Protein AF-A0A8K1LCR8-F1 (afdb_monomer_lite)

Structure (mmCIF, N/CA/C/O backbone):
data_AF-A0A8K1LCR8-F1
#
_entry.id   AF-A0A8K1LCR8-F1
#
loop_
_atom_site.group_PDB
_atom_site.id
_atom_site.type_symbol
_atom_site.label_atom_id
_atom_site.label_alt_id
_atom_site.label_comp_id
_atom_site.label_asym_id
_atom_site.label_entity_id
_atom_site.label_seq_id
_atom_site.pdbx_PDB_ins_code
_atom_site.Cartn_x
_atom_site.Cartn_y
_atom_site.Cartn_z
_atom_site.occupancy
_atom_site.B_iso_or_equiv
_atom_site.auth_seq_id
_atom_site.auth_comp_id
_atom_site.auth_asym_id
_atom_site.auth_atom_id
_atom_site.pdbx_PDB_model_num
ATOM 1 N N . MET A 1 1 ? -7.900 -7.989 -8.805 1.00 80.69 1 MET A N 1
ATOM 2 C CA . MET A 1 1 ? -7.672 -6.525 -8.780 1.00 80.69 1 MET A CA 1
ATOM 3 C C . MET A 1 1 ? -8.816 -5.764 -8.124 1.00 80.69 1 MET A C 1
ATOM 5 O O . MET A 1 1 ? -8.572 -5.159 -7.093 1.00 80.69 1 MET A O 1
ATOM 9 N N . GLU A 1 2 ? -10.037 -5.755 -8.670 1.00 81.75 2 GLU A N 1
ATOM 10 C CA . GLU A 1 2 ? -11.052 -4.778 -8.230 1.00 81.75 2 GLU A CA 1
ATOM 11 C C . GLU A 1 2 ? -11.500 -4.909 -6.763 1.00 81.75 2 GLU A C 1
ATOM 13 O O . GLU A 1 2 ? -11.549 -3.900 -6.068 1.00 81.75 2 GLU A O 1
ATOM 18 N N . THR A 1 3 ? -11.746 -6.120 -6.253 1.00 83.12 3 THR A N 1
ATOM 19 C CA . THR A 1 3 ? -12.089 -6.332 -4.831 1.00 83.12 3 THR A CA 1
ATOM 20 C C . THR A 1 3 ? -11.021 -5.757 -3.899 1.00 83.12 3 THR A C 1
ATOM 22 O O . THR A 1 3 ? -11.331 -5.060 -2.941 1.00 83.12 3 THR A O 1
ATOM 25 N N . LEU A 1 4 ? -9.748 -5.962 -4.242 1.00 81.69 4 LEU A N 1
ATOM 26 C CA . LEU A 1 4 ? -8.608 -5.456 -3.483 1.00 81.69 4 LEU A CA 1
ATOM 27 C C . LEU A 1 4 ? -8.496 -3.922 -3.561 1.00 81.69 4 LEU A C 1
ATOM 29 O O . LEU A 1 4 ? -8.222 -3.272 -2.558 1.00 81.69 4 LEU A O 1
ATOM 33 N N . ARG A 1 5 ? -8.814 -3.321 -4.718 1.00 81.38 5 ARG A N 1
ATOM 34 C CA . ARG A 1 5 ? -8.963 -1.861 -4.850 1.00 81.38 5 ARG A CA 1
ATOM 35 C C . ARG A 1 5 ? -10.051 -1.326 -3.911 1.00 81.38 5 ARG A C 1
ATOM 37 O O . ARG A 1 5 ? -9.857 -0.256 -3.342 1.00 81.38 5 ARG A O 1
ATOM 44 N N . LYS A 1 6 ? -11.174 -2.039 -3.750 1.00 82.81 6 LYS A N 1
ATOM 45 C CA . LYS A 1 6 ? -12.260 -1.649 -2.832 1.00 82.81 6 LYS A CA 1
ATOM 46 C C . LYS A 1 6 ? -11.789 -1.699 -1.374 1.00 82.81 6 LYS A C 1
ATOM 48 O O . LYS A 1 6 ? -11.904 -0.684 -0.704 1.00 82.81 6 LYS A O 1
ATOM 53 N N . VAL A 1 7 ? -11.125 -2.778 -0.941 1.00 78.69 7 VAL A N 1
ATOM 54 C CA . VAL A 1 7 ? -10.498 -2.877 0.401 1.00 78.69 7 VAL A CA 1
ATOM 55 C C . VAL A 1 7 ? -9.545 -1.705 0.681 1.00 78.69 7 VAL A C 1
ATOM 57 O O . VAL A 1 7 ? -9.658 -1.041 1.704 1.00 78.69 7 VAL A O 1
ATOM 60 N N . ILE A 1 8 ? -8.654 -1.379 -0.261 1.00 76.94 8 ILE A N 1
ATOM 61 C CA . ILE A 1 8 ? -7.701 -0.260 -0.125 1.00 76.94 8 ILE A CA 1
ATOM 62 C C . ILE A 1 8 ? -8.403 1.110 -0.137 1.00 76.94 8 ILE A C 1
ATOM 64 O O . ILE A 1 8 ? -7.923 2.061 0.478 1.00 76.94 8 ILE A O 1
ATOM 68 N N . SER A 1 9 ? -9.542 1.226 -0.825 1.00 77.25 9 SER A N 1
ATOM 69 C CA . SER A 1 9 ? -10.358 2.449 -0.817 1.00 77.25 9 SER A CA 1
ATOM 70 C C . SER A 1 9 ? -11.111 2.616 0.505 1.00 77.25 9 SER A C 1
ATOM 72 O O . SER A 1 9 ? -11.257 3.739 0.970 1.00 77.25 9 SER A O 1
ATOM 74 N N . GLU A 1 10 ? -11.516 1.520 1.145 1.00 79.94 10 GLU A N 1
ATOM 75 C CA . GLU A 1 10 ? -12.105 1.551 2.485 1.00 79.94 10 GLU A CA 1
ATOM 76 C C . GLU A 1 10 ? -11.051 1.948 3.531 1.00 79.94 10 GLU A C 1
ATOM 78 O O . GLU A 1 10 ? -11.274 2.860 4.319 1.00 79.94 10 GLU A O 1
ATOM 83 N N . ILE A 1 11 ? -9.840 1.383 3.447 1.00 74.12 11 ILE A N 1
ATOM 84 C CA . ILE A 1 11 ? -8.673 1.789 4.255 1.00 74.12 11 ILE A CA 1
ATOM 85 C C . ILE A 1 11 ? -8.355 3.292 4.092 1.00 74.12 11 ILE A C 1
ATOM 87 O O . ILE A 1 11 ? -8.040 3.964 5.075 1.00 74.12 11 ILE A O 1
ATOM 91 N N . TYR A 1 12 ? -8.476 3.852 2.879 1.00 73.00 12 TYR A N 1
ATOM 92 C CA . TYR A 1 12 ? -8.363 5.302 2.646 1.00 73.00 12 TYR A CA 1
ATOM 93 C C . TYR A 1 12 ? -9.438 6.089 3.416 1.00 73.00 12 TYR A C 1
ATOM 95 O O . TYR A 1 12 ? -9.120 7.115 4.020 1.00 73.00 12 TYR A O 1
ATOM 103 N N . VAL A 1 13 ? -10.699 5.636 3.371 1.00 72.75 13 VAL A N 1
ATOM 104 C CA . VAL A 1 13 ? -11.855 6.338 3.957 1.00 72.75 13 VAL A CA 1
ATOM 105 C C . VAL A 1 13 ? -11.815 6.298 5.482 1.00 72.75 13 VAL A C 1
ATOM 107 O O . VAL A 1 13 ? -11.917 7.351 6.104 1.00 72.75 13 VAL A O 1
ATOM 110 N N . GLN A 1 14 ? -11.617 5.117 6.071 1.00 70.38 14 GLN A N 1
ATOM 111 C CA . GLN A 1 14 ? -11.616 4.930 7.524 1.00 70.38 14 GLN A CA 1
ATOM 112 C C . GLN A 1 14 ? -10.407 5.617 8.183 1.00 70.38 14 GLN A C 1
ATOM 114 O O . GLN A 1 14 ? -10.550 6.305 9.191 1.00 70.38 14 GLN A O 1
ATOM 119 N N . TRP A 1 15 ? -9.208 5.498 7.592 1.00 69.69 15 TRP A N 1
ATOM 120 C CA . TRP A 1 15 ? -7.957 5.880 8.269 1.00 69.69 15 TRP A CA 1
ATOM 121 C C . TRP A 1 15 ? -7.318 7.187 7.776 1.00 69.69 15 TRP A C 1
ATOM 123 O O . TRP A 1 15 ? -6.290 7.605 8.325 1.00 69.69 15 TRP A O 1
ATOM 133 N N . GLY A 1 16 ? -7.914 7.842 6.770 1.00 65.75 16 GLY A N 1
ATOM 134 C CA . GLY A 1 16 ? -7.524 9.165 6.251 1.00 65.75 16 GLY A CA 1
ATOM 135 C C . GLY A 1 16 ? -6.273 9.187 5.359 1.00 65.75 16 GLY A C 1
ATOM 136 O O . GLY A 1 16 ? -5.732 10.254 5.052 1.00 65.75 16 GLY A O 1
ATOM 137 N N . ILE A 1 17 ? -5.777 8.017 4.952 1.00 66.12 17 ILE A N 1
ATOM 138 C CA . ILE A 1 17 ? -4.458 7.843 4.330 1.00 66.12 17 ILE A CA 1
ATOM 139 C C . ILE A 1 17 ? -4.567 8.063 2.821 1.00 66.12 17 ILE A C 1
ATOM 141 O O . ILE A 1 17 ? -5.309 7.360 2.144 1.00 66.12 17 ILE A O 1
ATOM 145 N N . LYS A 1 18 ? -3.797 9.003 2.251 1.00 72.81 18 LYS A N 1
ATOM 146 C CA . LYS A 1 18 ? -3.953 9.472 0.852 1.00 72.81 18 LYS A CA 1
ATOM 147 C C . LYS A 1 18 ? -3.438 8.509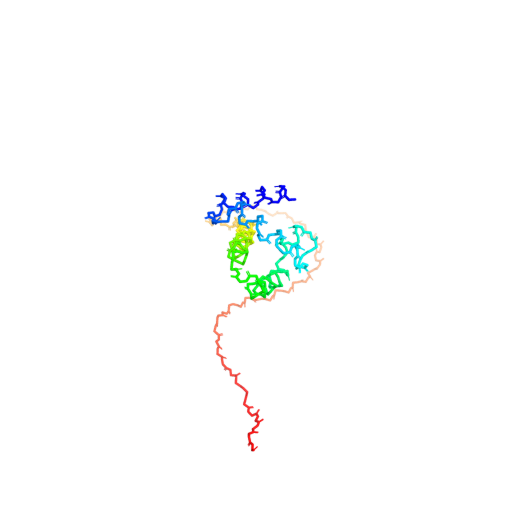 -0.244 1.00 72.81 18 LYS A C 1
ATOM 149 O O . LYS A 1 18 ? -2.851 8.942 -1.240 1.00 72.81 18 LYS A O 1
ATOM 154 N N . CYS A 1 19 ? -3.710 7.212 -0.114 1.00 78.19 19 CYS A N 1
ATOM 155 C CA . CYS A 1 19 ? -3.522 6.203 -1.156 1.00 78.19 19 CYS A CA 1
ATOM 156 C C . CYS A 1 19 ? -4.686 6.226 -2.167 1.00 78.19 19 CYS A C 1
ATOM 158 O O . CYS A 1 19 ? -5.757 5.677 -1.921 1.00 78.19 19 CYS A O 1
ATOM 160 N N . LYS A 1 20 ? -4.505 6.858 -3.335 1.00 83.19 20 LYS A N 1
ATOM 161 C CA . LYS A 1 20 ? -5.545 6.853 -4.380 1.00 83.19 20 LYS A CA 1
ATOM 162 C C . LYS A 1 20 ? -5.573 5.506 -5.106 1.00 83.19 20 LYS A C 1
ATOM 164 O O . LYS A 1 20 ? -4.529 4.933 -5.397 1.00 83.19 20 LYS A O 1
ATOM 169 N N . ALA A 1 21 ? -6.745 5.077 -5.575 1.00 84.69 21 ALA A N 1
ATOM 170 C CA . ALA A 1 21 ? -6.895 3.862 -6.388 1.00 84.69 21 ALA A CA 1
ATOM 171 C C . ALA A 1 21 ? -6.003 3.809 -7.658 1.00 84.69 21 ALA A C 1
ATOM 173 O O . ALA A 1 21 ? -5.735 2.722 -8.170 1.00 84.69 21 ALA A O 1
ATOM 174 N N . LYS A 1 22 ? -5.532 4.964 -8.162 1.00 87.44 22 LYS A N 1
ATOM 175 C CA . LYS A 1 22 ? -4.539 5.064 -9.253 1.00 87.44 22 LYS A CA 1
ATOM 176 C C . LYS A 1 22 ? -3.088 4.866 -8.790 1.00 87.44 22 LYS A C 1
ATOM 178 O O . LYS A 1 22 ? -2.294 4.350 -9.568 1.00 87.44 22 LYS A O 1
ATOM 183 N N . ASP A 1 23 ? -2.746 5.258 -7.559 1.00 87.50 23 ASP A N 1
ATOM 184 C CA . ASP A 1 23 ? -1.452 4.928 -6.946 1.00 87.50 23 ASP A CA 1
ATOM 185 C C . ASP A 1 23 ? -1.364 3.414 -6.719 1.00 87.50 23 ASP A C 1
ATOM 187 O O . ASP A 1 23 ? -0.403 2.776 -7.143 1.00 87.50 23 ASP A O 1
ATOM 191 N N . PHE A 1 24 ? -2.427 2.834 -6.154 1.00 89.06 24 PHE A N 1
ATOM 192 C CA . PHE A 1 24 ? -2.550 1.394 -5.944 1.00 89.06 24 PHE A CA 1
ATOM 193 C C . PHE A 1 24 ? -2.313 0.578 -7.227 1.00 89.06 24 PHE A C 1
ATOM 195 O O . PHE A 1 24 ? -1.432 -0.279 -7.265 1.00 89.06 24 PHE A O 1
ATOM 202 N N . ASP A 1 25 ? -3.042 0.888 -8.308 1.00 91.19 25 ASP A N 1
ATOM 203 C CA . ASP A 1 25 ? -2.863 0.207 -9.598 1.00 91.19 25 ASP A CA 1
ATOM 204 C C . ASP A 1 25 ? -1.441 0.347 -10.154 1.00 91.19 25 ASP A C 1
ATOM 206 O O . ASP A 1 25 ? -0.933 -0.607 -10.738 1.00 91.19 25 ASP A O 1
ATOM 210 N N . ALA A 1 26 ? -0.811 1.519 -10.019 1.00 92.00 26 ALA A N 1
ATOM 211 C CA . ALA A 1 26 ? 0.526 1.763 -10.556 1.00 92.00 26 ALA A CA 1
ATOM 212 C C . ALA A 1 26 ? 1.589 0.929 -9.825 1.00 92.00 26 ALA A C 1
ATOM 214 O O . ALA A 1 26 ? 2.407 0.277 -10.474 1.00 92.00 26 ALA A O 1
ATOM 215 N N . ALA A 1 27 ? 1.535 0.901 -8.490 1.00 93.88 27 ALA A N 1
ATOM 216 C CA . ALA A 1 27 ? 2.438 0.101 -7.671 1.00 93.88 27 ALA A CA 1
ATOM 217 C C . ALA A 1 27 ? 2.264 -1.402 -7.946 1.00 93.88 27 ALA A C 1
ATOM 219 O O . ALA A 1 27 ? 3.217 -2.069 -8.342 1.00 93.88 27 ALA A O 1
ATOM 220 N N . VAL A 1 28 ? 1.041 -1.928 -7.815 1.00 93.44 28 VAL A N 1
ATOM 221 C CA . VAL A 1 28 ? 0.777 -3.375 -7.912 1.00 93.44 28 VAL A CA 1
ATOM 222 C C . VAL A 1 28 ? 1.039 -3.916 -9.316 1.00 93.44 28 VAL A C 1
ATOM 224 O O . VAL A 1 28 ? 1.654 -4.971 -9.454 1.00 93.44 28 VAL A O 1
ATOM 227 N N . LYS A 1 29 ? 0.652 -3.188 -10.375 1.00 95.06 29 LYS A N 1
ATOM 228 C CA . LYS A 1 29 ? 0.975 -3.607 -11.750 1.00 95.06 29 LYS A CA 1
ATOM 229 C C . LYS A 1 29 ? 2.482 -3.641 -11.985 1.00 95.06 29 LYS A C 1
ATOM 231 O O . LYS A 1 29 ? 2.950 -4.579 -12.620 1.00 95.06 29 LYS A O 1
ATOM 236 N N . ARG A 1 30 ? 3.248 -2.675 -11.456 1.00 96.06 30 ARG A N 1
ATOM 237 C CA . ARG A 1 30 ? 4.707 -2.678 -11.625 1.00 96.06 30 ARG A CA 1
ATOM 238 C C . ARG A 1 30 ? 5.374 -3.803 -10.836 1.00 96.06 30 ARG A C 1
ATOM 240 O O . ARG A 1 30 ? 6.240 -4.464 -11.392 1.00 96.06 30 ARG A O 1
ATOM 247 N N . LEU A 1 31 ? 4.940 -4.062 -9.602 1.00 96.44 31 LEU A N 1
ATOM 248 C CA . LEU A 1 31 ? 5.448 -5.165 -8.775 1.00 96.44 31 LEU A CA 1
ATOM 249 C C . LEU A 1 31 ? 5.254 -6.535 -9.446 1.00 96.44 31 LEU A C 1
ATOM 251 O O . LEU A 1 31 ? 6.196 -7.322 -9.473 1.00 96.44 31 LEU A O 1
ATOM 255 N N . LEU A 1 32 ? 4.091 -6.772 -10.067 1.00 96.12 32 LEU A N 1
ATOM 256 C CA . LEU A 1 32 ? 3.828 -7.966 -10.885 1.00 96.12 32 LEU A CA 1
ATOM 257 C C . LEU A 1 32 ? 4.745 -8.034 -12.119 1.00 96.12 32 LEU A C 1
ATOM 259 O O . LEU A 1 32 ? 5.329 -9.071 -12.402 1.00 96.12 32 LEU A O 1
ATOM 263 N N . THR A 1 33 ? 4.919 -6.921 -12.844 1.00 96.06 33 THR A N 1
ATOM 264 C CA . THR A 1 33 ? 5.824 -6.851 -14.013 1.00 96.06 33 THR A CA 1
ATOM 265 C C . THR A 1 33 ? 7.292 -7.111 -13.659 1.00 96.06 33 THR A C 1
ATOM 267 O O . THR A 1 33 ? 8.052 -7.551 -14.516 1.00 96.06 33 THR A O 1
ATOM 270 N N . LEU A 1 34 ? 7.700 -6.824 -12.422 1.00 95.38 34 LEU A N 1
ATOM 271 C CA . LEU A 1 34 ? 9.067 -7.013 -11.929 1.00 95.38 34 LEU A CA 1
ATOM 272 C C . LEU A 1 34 ? 9.265 -8.330 -11.156 1.00 95.38 34 LEU A C 1
ATOM 274 O O . LEU A 1 34 ? 10.353 -8.547 -10.628 1.00 95.38 34 LEU A O 1
ATOM 278 N N . GLY A 1 35 ? 8.239 -9.184 -11.046 1.00 94.19 35 GLY A N 1
ATOM 279 C CA . GLY A 1 35 ? 8.317 -10.449 -10.303 1.00 94.19 35 GLY A CA 1
ATOM 280 C C . GLY A 1 35 ? 8.556 -10.290 -8.794 1.00 94.19 35 GLY A C 1
ATOM 281 O O . GLY A 1 35 ? 9.123 -11.175 -8.162 1.00 94.19 35 GLY A O 1
ATOM 282 N N . ALA A 1 36 ? 8.166 -9.156 -8.199 1.00 95.00 36 ALA A N 1
ATOM 283 C CA . ALA A 1 36 ? 8.278 -8.945 -6.749 1.00 95.00 36 ALA A CA 1
ATOM 284 C C . ALA A 1 36 ? 7.198 -9.706 -5.953 1.00 95.00 36 ALA A C 1
ATOM 286 O O . ALA A 1 36 ? 7.408 -10.044 -4.785 1.00 95.00 36 ALA A O 1
ATOM 287 N N . ILE A 1 37 ? 6.058 -9.939 -6.609 1.00 95.94 37 ILE A N 1
ATOM 288 C CA . ILE A 1 37 ? 4.861 -10.658 -6.158 1.00 95.94 37 ILE A CA 1
ATOM 289 C C . ILE A 1 37 ? 4.308 -11.456 -7.344 1.00 95.94 37 ILE A C 1
ATOM 291 O O . ILE A 1 37 ? 4.428 -11.003 -8.486 1.00 95.94 37 ILE A O 1
ATOM 295 N N . ASP A 1 38 ? 3.658 -12.586 -7.081 1.00 94.56 38 ASP A N 1
ATOM 296 C CA . ASP A 1 38 ? 3.056 -13.437 -8.115 1.00 94.56 38 ASP A CA 1
ATOM 297 C C . ASP A 1 38 ? 1.588 -13.062 -8.367 1.00 94.56 38 ASP A C 1
ATOM 299 O O . ASP A 1 38 ? 1.058 -13.200 -9.474 1.00 94.56 38 ASP A O 1
ATOM 303 N N . ARG A 1 39 ? 0.900 -12.565 -7.332 1.00 94.44 39 ARG A N 1
ATOM 304 C CA . ARG A 1 39 ? -0.523 -12.218 -7.359 1.00 94.44 39 ARG A CA 1
ATOM 305 C C . ARG A 1 39 ? -0.754 -10.854 -6.699 1.00 94.44 39 ARG A C 1
ATOM 307 O O . ARG A 1 39 ? -0.056 -10.471 -5.767 1.00 94.44 39 ARG A O 1
ATOM 314 N N . PRO A 1 40 ? -1.806 -10.113 -7.100 1.00 90.00 40 PRO A N 1
ATOM 315 C CA . PRO A 1 40 ? -2.127 -8.825 -6.485 1.00 90.00 40 PRO A CA 1
ATOM 316 C C . PRO A 1 40 ? -2.350 -8.860 -4.971 1.00 90.00 40 PRO A C 1
ATOM 318 O O . PRO A 1 40 ? -2.178 -7.834 -4.331 1.00 90.00 40 PRO A O 1
ATOM 321 N N . VAL A 1 41 ? -2.804 -9.995 -4.426 1.00 90.38 41 VAL A N 1
ATOM 322 C CA . VAL A 1 41 ? -3.151 -10.145 -3.002 1.00 90.38 41 VAL A CA 1
ATOM 323 C C . VAL A 1 41 ? -1.928 -10.279 -2.101 1.00 90.38 41 VAL A C 1
ATOM 325 O O . VAL A 1 41 ? -2.031 -9.961 -0.922 1.00 90.38 41 VAL A O 1
ATOM 328 N N . ASP A 1 42 ? -0.779 -10.671 -2.654 1.00 92.50 42 ASP A N 1
ATOM 329 C CA . ASP A 1 42 ? 0.435 -10.971 -1.890 1.00 92.50 42 ASP A CA 1
ATOM 330 C C . ASP A 1 42 ? 0.930 -9.743 -1.110 1.00 92.50 42 ASP A C 1
ATOM 332 O O . ASP A 1 42 ? 1.480 -9.874 -0.026 1.00 92.50 42 ASP A O 1
ATOM 336 N N . ILE A 1 43 ? 0.638 -8.536 -1.610 1.00 91.75 43 ILE A N 1
ATOM 337 C CA . ILE A 1 43 ? 0.940 -7.259 -0.948 1.00 91.75 43 ILE A CA 1
ATOM 338 C C . ILE A 1 43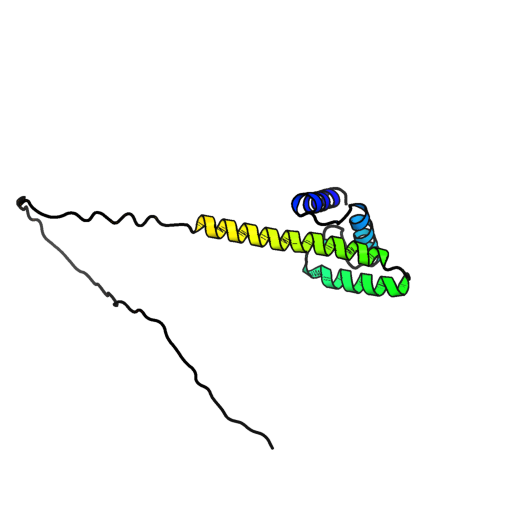 ? 0.277 -7.088 0.424 1.00 91.75 43 ILE A C 1
ATOM 340 O O . ILE A 1 43 ? 0.638 -6.161 1.136 1.00 91.75 43 ILE A O 1
ATOM 344 N N . LEU A 1 44 ? -0.724 -7.899 0.782 1.00 89.75 44 LEU A N 1
ATOM 345 C CA . LEU A 1 44 ? -1.339 -7.861 2.112 1.00 89.75 44 LEU A CA 1
ATOM 346 C C . LEU A 1 44 ? -0.454 -8.524 3.182 1.00 89.75 44 LEU A C 1
ATOM 348 O O . LEU A 1 44 ? -0.689 -8.314 4.367 1.00 89.75 44 LEU A O 1
ATOM 352 N N . HIS A 1 45 ? 0.563 -9.282 2.765 1.00 90.94 45 HIS A N 1
ATOM 353 C CA . HIS A 1 45 ? 1.542 -9.935 3.627 1.00 90.94 45 HIS A CA 1
ATOM 354 C C . HIS A 1 45 ? 2.753 -9.011 3.823 1.00 90.94 45 HIS A C 1
ATOM 356 O O . HIS A 1 45 ? 3.431 -8.639 2.859 1.00 90.94 45 HIS A O 1
ATOM 362 N N . SER A 1 46 ? 3.009 -8.597 5.066 1.00 93.06 46 SER A N 1
ATOM 363 C CA . SER A 1 46 ? 4.075 -7.643 5.410 1.00 93.06 46 SER A CA 1
ATOM 364 C C . SER A 1 46 ? 5.475 -8.191 5.117 1.00 93.06 46 SER A C 1
ATOM 366 O O . SER A 1 46 ? 6.386 -7.438 4.768 1.00 93.06 46 SER A O 1
ATOM 368 N N . GLU A 1 47 ? 5.617 -9.514 5.125 1.00 94.06 47 GLU A N 1
ATOM 369 C CA . GLU A 1 47 ? 6.823 -10.277 4.808 1.00 94.06 47 GLU A CA 1
ATOM 370 C C . GLU A 1 47 ? 7.344 -10.023 3.380 1.00 94.06 47 GLU A C 1
ATOM 372 O O . GLU A 1 47 ? 8.518 -10.264 3.091 1.00 94.06 47 GLU A O 1
ATOM 377 N N . CYS A 1 48 ? 6.504 -9.517 2.465 1.00 93.62 48 CYS A N 1
ATOM 378 C CA . CYS A 1 48 ? 6.923 -9.159 1.109 1.00 93.62 48 CYS A CA 1
ATOM 379 C C . CYS A 1 48 ? 7.261 -7.664 0.935 1.00 93.62 48 CYS A C 1
ATOM 381 O O . CYS A 1 48 ? 7.804 -7.288 -0.107 1.00 93.62 48 CYS A O 1
ATOM 383 N N . TRP A 1 49 ? 6.962 -6.790 1.905 1.00 95.75 49 TRP A N 1
ATOM 384 C CA . TRP A 1 49 ? 7.014 -5.332 1.704 1.00 95.75 49 TRP A CA 1
ATOM 385 C C . TRP A 1 49 ? 8.430 -4.793 1.498 1.00 95.75 49 TRP A C 1
ATOM 387 O O . TRP A 1 49 ? 8.637 -3.915 0.653 1.00 95.75 49 TRP A O 1
ATOM 397 N N . GLU A 1 50 ? 9.421 -5.338 2.205 1.00 96.31 50 GLU A N 1
ATOM 398 C CA . GLU A 1 50 ? 10.824 -4.961 2.007 1.00 96.31 50 GLU A CA 1
ATOM 399 C C . GLU A 1 50 ? 11.301 -5.362 0.601 1.00 96.31 50 GLU A C 1
ATOM 401 O O . GLU A 1 50 ? 11.863 -4.544 -0.128 1.00 96.31 50 GLU A O 1
ATOM 406 N N . ARG A 1 51 ? 10.964 -6.582 0.152 1.00 96.25 51 ARG A N 1
ATOM 407 C CA . ARG A 1 51 ? 11.242 -7.071 -1.210 1.00 96.25 51 ARG A CA 1
ATOM 408 C C . ARG A 1 51 ? 10.606 -6.166 -2.268 1.00 96.25 51 ARG A C 1
ATOM 410 O O . ARG A 1 51 ? 11.293 -5.754 -3.201 1.00 96.25 51 ARG A O 1
ATOM 417 N N . CYS A 1 52 ? 9.330 -5.813 -2.105 1.00 96.88 52 CYS A N 1
ATOM 418 C CA . CYS A 1 52 ? 8.618 -4.882 -2.985 1.00 96.88 52 CYS A CA 1
ATOM 419 C C . CYS A 1 52 ? 9.315 -3.515 -3.058 1.00 96.88 52 CYS A C 1
ATOM 421 O O . CYS A 1 52 ? 9.511 -2.972 -4.147 1.00 96.88 52 CYS A O 1
ATOM 423 N N . THR A 1 53 ? 9.739 -2.985 -1.909 1.00 97.12 53 THR A N 1
ATOM 424 C CA . THR A 1 53 ? 10.446 -1.702 -1.806 1.00 97.12 53 THR A CA 1
ATOM 425 C C . THR A 1 53 ? 11.813 -1.759 -2.489 1.00 97.12 53 THR A C 1
ATOM 427 O O . THR A 1 53 ? 12.114 -0.902 -3.317 1.00 97.12 53 THR A O 1
ATOM 430 N N . ASN A 1 54 ? 12.606 -2.800 -2.228 1.00 97.12 54 ASN A N 1
ATOM 431 C CA . ASN A 1 54 ? 13.933 -3.004 -2.813 1.00 97.12 54 ASN A CA 1
ATOM 432 C C . ASN A 1 54 ? 13.879 -3.211 -4.337 1.00 97.12 54 ASN A C 1
ATOM 434 O O . ASN A 1 54 ? 14.705 -2.659 -5.068 1.00 97.12 54 ASN A O 1
ATOM 438 N N . VAL A 1 55 ? 12.891 -3.959 -4.842 1.00 97.19 55 VAL A N 1
ATOM 439 C CA . VAL A 1 55 ? 12.680 -4.142 -6.287 1.00 97.19 55 VAL A CA 1
ATOM 440 C C . VAL A 1 55 ? 12.249 -2.831 -6.952 1.00 97.19 55 VAL A C 1
ATOM 442 O O . VAL A 1 55 ? 12.815 -2.460 -7.979 1.00 97.19 55 VAL A O 1
ATOM 445 N N . LEU A 1 56 ? 11.323 -2.072 -6.354 1.00 96.69 56 LEU A N 1
ATOM 446 C CA . LEU A 1 56 ? 10.921 -0.765 -6.887 1.00 96.69 56 LEU A CA 1
ATOM 447 C C . LEU A 1 56 ? 12.018 0.302 -6.769 1.00 96.69 56 LEU A C 1
ATOM 449 O O . LEU A 1 56 ? 12.082 1.181 -7.622 1.00 96.69 56 LEU A O 1
ATOM 453 N N . ALA A 1 57 ? 12.901 0.236 -5.771 1.00 96.94 57 ALA A N 1
ATOM 454 C CA . ALA A 1 57 ? 14.063 1.119 -5.670 1.00 96.94 57 ALA A CA 1
ATOM 455 C C . ALA A 1 57 ? 15.057 0.870 -6.817 1.00 96.94 57 ALA A C 1
ATOM 457 O O . ALA A 1 57 ? 15.508 1.821 -7.457 1.00 96.94 57 ALA A O 1
ATOM 458 N N . ARG A 1 58 ? 15.326 -0.403 -7.147 1.00 96.25 58 ARG A N 1
ATOM 459 C CA . ARG A 1 58 ? 16.116 -0.789 -8.331 1.00 96.25 58 ARG A CA 1
ATOM 460 C C . ARG A 1 58 ? 15.424 -0.377 -9.637 1.00 96.25 58 ARG A C 1
ATOM 462 O O . ARG A 1 58 ? 16.094 0.101 -10.550 1.00 96.25 58 ARG A O 1
ATOM 469 N N . ASP A 1 59 ? 14.094 -0.470 -9.707 1.00 95.12 59 ASP A N 1
ATOM 470 C CA . ASP A 1 59 ? 13.304 -0.006 -10.859 1.00 95.12 59 ASP A CA 1
ATOM 471 C C . ASP A 1 59 ? 13.487 1.492 -11.144 1.00 95.12 59 ASP A C 1
ATOM 473 O O . ASP A 1 59 ? 13.537 1.880 -12.309 1.00 95.12 59 ASP A O 1
ATOM 477 N N . VAL A 1 60 ? 13.650 2.346 -10.122 1.00 95.88 60 VAL A N 1
ATOM 478 C CA . VAL A 1 60 ? 13.917 3.786 -10.333 1.00 95.88 60 VAL A CA 1
ATOM 479 C C . VAL A 1 60 ? 15.218 4.013 -11.108 1.00 95.88 60 VAL A C 1
ATOM 481 O O . VAL A 1 60 ? 15.270 4.919 -11.936 1.00 95.88 60 VAL A O 1
ATOM 484 N N . ILE A 1 61 ? 16.242 3.184 -10.878 1.00 95.56 61 ILE A N 1
ATOM 485 C CA . ILE A 1 61 ? 17.546 3.280 -11.556 1.00 95.56 61 ILE A CA 1
ATOM 486 C C . ILE A 1 61 ? 17.407 2.894 -13.036 1.00 95.56 61 ILE A C 1
ATOM 488 O O . ILE A 1 61 ? 17.934 3.581 -13.905 1.00 95.56 61 ILE A O 1
ATOM 492 N N . VAL A 1 62 ? 16.657 1.825 -13.330 1.00 92.75 62 VAL A N 1
ATOM 493 C CA . VAL A 1 62 ? 16.471 1.296 -14.696 1.00 92.75 62 VAL A CA 1
ATOM 494 C C . VAL A 1 62 ? 15.487 2.134 -15.521 1.00 92.75 62 VAL A C 1
ATOM 496 O O . VAL A 1 62 ? 15.701 2.361 -16.707 1.00 92.75 62 VAL A O 1
ATOM 499 N N . SER A 1 63 ? 14.392 2.591 -14.909 1.00 91.12 63 SER A N 1
ATOM 500 C CA . SER A 1 63 ? 13.299 3.310 -15.584 1.00 91.12 63 SER A CA 1
ATOM 501 C C . SER A 1 63 ? 13.398 4.838 -15.496 1.00 91.12 63 SER A C 1
ATOM 503 O O . SER A 1 63 ? 12.522 5.537 -16.009 1.00 91.12 63 SER A O 1
ATOM 505 N N . ALA A 1 64 ? 14.414 5.358 -14.798 1.00 92.31 64 ALA A N 1
ATOM 506 C CA . ALA A 1 64 ? 14.602 6.774 -14.474 1.00 92.31 64 ALA A CA 1
ATOM 507 C C . ALA A 1 64 ? 13.384 7.461 -13.808 1.00 92.31 64 ALA A C 1
ATOM 509 O O . ALA A 1 64 ? 13.288 8.691 -13.801 1.00 92.31 64 ALA A O 1
ATOM 510 N N . THR A 1 65 ? 12.431 6.708 -13.231 1.00 92.44 65 THR A N 1
ATOM 511 C CA . THR A 1 65 ? 11.214 7.284 -12.637 1.00 92.44 65 THR A CA 1
ATOM 512 C C . THR A 1 65 ? 10.863 6.729 -11.260 1.00 92.44 65 THR A C 1
ATOM 514 O O . THR A 1 65 ? 10.622 5.545 -11.052 1.00 92.44 65 THR A O 1
ATOM 517 N N . SER A 1 66 ? 10.737 7.638 -10.291 1.00 94.44 66 SER A N 1
ATOM 518 C CA . SER A 1 66 ? 10.322 7.326 -8.915 1.00 94.44 66 SER A CA 1
ATOM 519 C C . SER A 1 66 ? 8.803 7.189 -8.743 1.00 94.44 66 SER A C 1
ATOM 521 O O . SER A 1 66 ? 8.325 7.058 -7.617 1.00 94.44 66 SER A O 1
ATOM 523 N N . LYS A 1 67 ? 8.015 7.234 -9.829 1.00 93.94 67 LYS A N 1
ATOM 524 C CA . LYS A 1 67 ? 6.543 7.263 -9.770 1.00 93.94 67 LYS A CA 1
ATOM 525 C C . LYS A 1 67 ? 5.956 6.031 -9.077 1.00 93.94 67 LYS A C 1
ATOM 527 O O . LYS A 1 67 ? 5.160 6.186 -8.156 1.00 93.94 67 LYS A O 1
ATOM 532 N N . ASN A 1 68 ? 6.380 4.832 -9.476 1.00 94.00 68 ASN A N 1
ATOM 533 C CA . ASN A 1 68 ? 5.840 3.579 -8.939 1.00 94.00 68 ASN A CA 1
ATOM 534 C C . ASN A 1 68 ? 6.246 3.378 -7.470 1.00 94.00 68 ASN A C 1
ATOM 536 O O . ASN A 1 68 ? 5.403 3.014 -6.657 1.00 94.00 68 ASN A O 1
ATOM 540 N N . LEU A 1 69 ? 7.489 3.725 -7.108 1.00 95.50 69 LEU A N 1
ATOM 541 C CA . LEU A 1 69 ? 7.980 3.715 -5.724 1.00 95.50 69 LEU A CA 1
ATOM 542 C C . LEU A 1 69 ? 7.223 4.718 -4.827 1.00 95.50 69 LEU A C 1
ATOM 544 O O . LEU A 1 69 ? 6.826 4.377 -3.717 1.00 95.50 69 LEU A O 1
ATOM 548 N N . LYS A 1 70 ? 6.947 5.935 -5.317 1.00 94.38 70 LYS A N 1
ATOM 549 C CA . LYS A 1 70 ? 6.142 6.948 -4.602 1.00 94.38 70 LYS A CA 1
ATOM 550 C C . LYS A 1 70 ? 4.684 6.525 -4.423 1.00 94.38 70 LYS A C 1
ATOM 552 O O . LYS A 1 70 ? 4.078 6.844 -3.403 1.00 94.38 70 LYS A O 1
ATOM 557 N N . SER A 1 71 ? 4.112 5.824 -5.398 1.00 93.56 71 SER A N 1
ATOM 558 C CA . SER A 1 71 ? 2.784 5.226 -5.260 1.00 93.56 71 SER A CA 1
ATOM 559 C C . SER A 1 71 ? 2.796 4.043 -4.284 1.00 93.56 71 SER A C 1
ATOM 561 O O . SER A 1 71 ? 1.898 3.959 -3.452 1.00 93.56 71 SER A O 1
ATOM 563 N N . TRP A 1 72 ? 3.830 3.194 -4.309 1.00 95.06 72 TRP A N 1
ATOM 564 C CA . TRP A 1 72 ? 4.014 2.092 -3.358 1.00 95.06 72 TRP A CA 1
ATOM 565 C C . TRP A 1 72 ? 4.153 2.577 -1.914 1.00 95.06 72 TRP A C 1
ATOM 567 O O . TRP A 1 72 ? 3.459 2.055 -1.053 1.00 95.06 72 TRP A 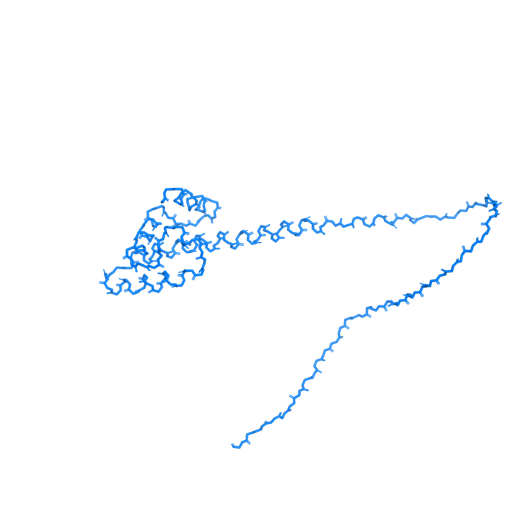O 1
ATOM 577 N N . GLY A 1 73 ? 4.934 3.629 -1.645 1.00 93.44 73 GLY A N 1
ATOM 578 C CA . GLY A 1 73 ? 5.064 4.184 -0.290 1.00 93.44 73 GLY A CA 1
ATOM 579 C C . GLY A 1 73 ? 3.718 4.575 0.341 1.00 93.44 73 GLY A C 1
ATOM 580 O O . GLY A 1 73 ? 3.499 4.326 1.522 1.00 93.44 73 GLY A O 1
ATOM 581 N N . LYS A 1 74 ? 2.768 5.089 -0.456 1.00 90.94 74 LYS A N 1
ATOM 582 C CA . LYS A 1 74 ? 1.390 5.363 0.000 1.00 90.94 74 LYS A CA 1
ATOM 583 C C . LYS A 1 74 ? 0.586 4.091 0.272 1.00 90.94 74 LYS A C 1
ATOM 585 O O . LYS A 1 74 ? -0.250 4.100 1.167 1.00 90.94 74 LYS A O 1
ATOM 590 N N . VAL A 1 75 ? 0.788 3.036 -0.523 1.00 90.44 75 VAL A N 1
ATOM 591 C CA . VAL A 1 75 ? 0.124 1.732 -0.342 1.00 90.44 75 VAL A CA 1
ATOM 592 C C . VAL A 1 75 ? 0.650 1.057 0.922 1.00 90.44 75 VAL A C 1
ATOM 594 O O . VAL A 1 75 ? -0.146 0.636 1.750 1.00 90.44 75 VAL A O 1
ATOM 597 N N . MET A 1 76 ? 1.969 1.029 1.108 1.00 91.75 76 MET A N 1
ATOM 598 C CA . MET A 1 76 ? 2.620 0.463 2.288 1.00 91.75 76 MET A CA 1
ATOM 599 C C . MET A 1 76 ? 2.214 1.216 3.562 1.00 91.75 76 MET A C 1
ATOM 601 O O . MET A 1 76 ? 1.789 0.585 4.519 1.00 91.75 76 MET A O 1
ATOM 605 N N . GLN A 1 77 ? 2.207 2.557 3.546 1.00 90.12 77 GLN A N 1
ATOM 606 C CA . GLN A 1 77 ? 1.687 3.363 4.660 1.00 90.12 77 GLN A CA 1
ATOM 607 C C . GLN A 1 77 ? 0.194 3.099 4.933 1.00 90.12 77 GLN A C 1
ATOM 609 O O . GLN A 1 77 ? -0.228 3.100 6.088 1.00 90.12 77 GLN A O 1
ATOM 614 N N . ALA A 1 78 ? -0.611 2.873 3.887 1.00 87.31 78 ALA A N 1
ATOM 615 C CA . ALA A 1 78 ? -2.030 2.554 4.035 1.00 87.31 78 ALA A CA 1
ATOM 616 C C . ALA A 1 78 ? -2.260 1.187 4.691 1.00 87.31 78 ALA A C 1
ATOM 618 O O . ALA A 1 78 ? -3.135 1.058 5.542 1.00 87.31 78 ALA A O 1
ATOM 619 N N . LEU A 1 79 ? -1.460 0.189 4.318 1.00 89.31 79 LEU A N 1
ATOM 620 C CA . LEU A 1 79 ? -1.517 -1.152 4.888 1.00 89.31 79 LEU A CA 1
ATOM 621 C C . LEU A 1 79 ? -0.951 -1.199 6.313 1.00 89.31 79 LEU A C 1
ATOM 623 O O . LEU A 1 79 ? -1.577 -1.793 7.181 1.00 89.31 79 LEU A O 1
ATOM 627 N N . GLN A 1 80 ? 0.179 -0.533 6.573 1.00 90.38 80 GLN A N 1
ATOM 628 C CA . GLN A 1 80 ? 0.812 -0.494 7.893 1.00 90.38 80 GLN A CA 1
ATOM 629 C C . GLN A 1 80 ? -0.150 0.047 8.956 1.00 90.38 80 GLN A C 1
ATOM 631 O O . GLN A 1 80 ? -0.438 -0.653 9.922 1.00 90.38 80 GLN A O 1
ATOM 636 N N . LYS A 1 81 ? -0.732 1.236 8.742 1.00 87.62 81 LYS A N 1
ATOM 637 C CA . LYS A 1 81 ? -1.685 1.803 9.707 1.00 87.62 81 LYS A CA 1
ATOM 638 C C . LYS A 1 81 ? -2.962 0.961 9.845 1.00 87.62 81 LYS A C 1
ATOM 640 O O . LYS A 1 81 ? -3.558 0.944 10.915 1.00 87.62 81 LYS A O 1
ATOM 645 N N . ALA A 1 82 ? -3.382 0.237 8.804 1.00 85.25 82 ALA A N 1
ATOM 646 C CA . ALA A 1 82 ? -4.511 -0.688 8.924 1.00 85.25 82 ALA A CA 1
ATOM 647 C C . ALA A 1 82 ? -4.200 -1.888 9.846 1.00 85.25 82 ALA A C 1
ATOM 649 O O . ALA A 1 82 ? -5.109 -2.366 10.519 1.00 85.25 82 ALA A O 1
ATOM 650 N N . LEU A 1 83 ? -2.939 -2.340 9.911 1.00 87.94 83 LEU A N 1
ATOM 651 C CA . LEU A 1 83 ? -2.486 -3.353 10.874 1.00 87.94 83 LEU A CA 1
ATOM 652 C C . LEU A 1 83 ? -2.358 -2.769 12.290 1.00 87.94 83 LEU A C 1
ATOM 654 O O . LEU A 1 83 ? -2.947 -3.321 13.213 1.00 87.94 83 LEU A O 1
ATOM 658 N N . GLU A 1 84 ? -1.682 -1.625 12.450 1.00 88.81 84 GLU A N 1
ATOM 659 C CA . GLU A 1 84 ? -1.513 -0.930 13.745 1.00 88.81 84 GLU A CA 1
ATOM 660 C C . GLU A 1 84 ? -2.866 -0.664 14.437 1.00 88.81 84 GLU A C 1
ATOM 662 O O . GLU A 1 84 ? -3.030 -0.847 15.645 1.00 88.81 84 GLU A O 1
ATOM 667 N N . GLU A 1 85 ? -3.874 -0.267 13.659 1.00 85.88 85 GLU A N 1
ATOM 668 C CA . GLU A 1 85 ? -5.239 -0.029 14.130 1.00 85.88 85 GLU A CA 1
ATOM 669 C C . GLU A 1 85 ? -5.996 -1.339 14.432 1.00 85.88 85 GLU A C 1
ATOM 671 O O . GLU A 1 85 ? -6.736 -1.414 15.413 1.00 85.88 85 GLU A O 1
ATOM 676 N N . GLN A 1 86 ? -5.782 -2.405 13.648 1.00 85.31 86 GLN A N 1
ATOM 677 C CA . GLN A 1 86 ? -6.349 -3.731 13.927 1.00 85.31 86 GLN A CA 1
ATOM 678 C C . GLN A 1 86 ? -5.805 -4.310 15.244 1.00 85.31 86 GLN A C 1
ATOM 680 O O . GLN A 1 86 ? -6.573 -4.866 16.034 1.00 85.31 86 GLN A O 1
ATOM 685 N N . GLU A 1 87 ? -4.507 -4.150 15.505 1.00 87.81 87 GLU A N 1
ATOM 686 C CA . GLU A 1 87 ? -3.860 -4.515 16.770 1.00 87.81 87 GLU A CA 1
ATOM 687 C C . GLU A 1 87 ? -4.386 -3.661 17.932 1.00 87.81 87 GLU A C 1
ATOM 689 O O . GLU A 1 87 ? -4.759 -4.199 18.977 1.00 87.81 87 GLU A O 1
ATOM 694 N N . THR A 1 88 ? -4.517 -2.346 17.726 1.00 88.06 88 THR A N 1
ATOM 695 C CA . THR A 1 88 ? -5.086 -1.409 18.711 1.00 88.06 88 THR A CA 1
ATOM 696 C C . THR A 1 88 ? -6.521 -1.787 19.090 1.00 88.06 88 THR A C 1
ATOM 698 O O . THR A 1 88 ? -6.861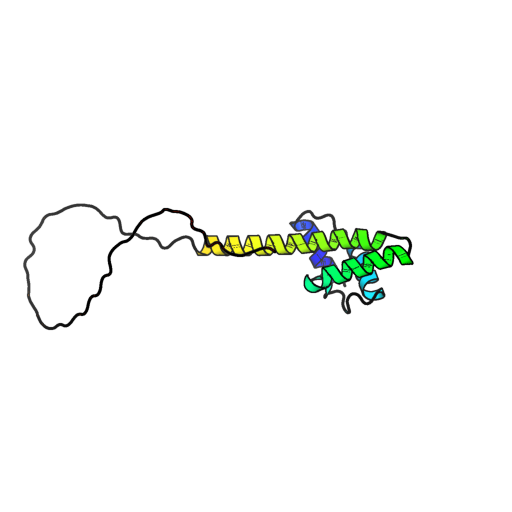 -1.837 20.275 1.00 88.06 88 THR A O 1
ATOM 701 N N . TRP A 1 89 ? -7.365 -2.125 18.110 1.00 84.88 89 TRP A N 1
ATOM 702 C CA . TRP A 1 89 ? -8.742 -2.559 18.353 1.00 84.88 89 TRP A CA 1
ATOM 703 C C . TRP A 1 89 ? -8.816 -3.927 19.046 1.00 84.88 89 TRP A C 1
ATOM 705 O O . TRP A 1 89 ? -9.638 -4.117 19.947 1.00 84.88 89 TRP A O 1
ATOM 715 N N . ALA A 1 90 ? -7.940 -4.872 18.689 1.00 88.12 90 ALA A N 1
ATOM 716 C CA . ALA A 1 90 ? -7.849 -6.166 19.364 1.00 88.12 90 ALA A CA 1
ATOM 717 C C . ALA A 1 90 ? -7.442 -6.009 20.842 1.00 88.12 90 ALA A C 1
ATOM 719 O O . ALA A 1 90 ? -8.082 -6.590 21.723 1.00 88.12 90 ALA A O 1
ATOM 720 N N . ALA A 1 91 ? -6.448 -5.161 21.128 1.00 87.88 91 ALA A N 1
ATOM 721 C CA . ALA A 1 91 ? -6.028 -4.830 22.487 1.00 87.88 91 ALA A CA 1
ATOM 722 C C . ALA A 1 91 ? -7.147 -4.130 23.281 1.00 87.88 91 ALA A C 1
ATOM 724 O O . ALA A 1 91 ? -7.435 -4.512 24.417 1.00 87.88 91 ALA A O 1
ATOM 725 N N . ALA A 1 92 ? -7.852 -3.169 22.675 1.00 87.38 92 ALA A N 1
ATOM 726 C CA . ALA A 1 92 ? -9.004 -2.513 23.294 1.00 87.38 92 ALA A CA 1
ATOM 727 C C . ALA A 1 92 ? -10.131 -3.513 23.622 1.00 87.38 92 ALA A C 1
ATOM 729 O O . ALA A 1 92 ? -10.670 -3.498 24.731 1.00 87.38 92 ALA A O 1
ATOM 730 N N . GLN A 1 93 ? -10.448 -4.437 22.706 1.00 87.56 93 GLN A N 1
ATOM 731 C CA . GLN A 1 93 ? -11.430 -5.497 22.948 1.00 87.56 93 GLN A CA 1
ATOM 732 C C . GLN A 1 93 ? -10.990 -6.448 24.076 1.00 87.56 93 GLN A C 1
ATOM 734 O O . GLN A 1 93 ? -11.830 -6.888 24.866 1.00 87.56 93 GLN A O 1
ATOM 739 N N . GLN A 1 94 ? -9.694 -6.752 24.182 1.00 88.12 94 GLN A N 1
ATOM 740 C CA . GLN A 1 94 ? -9.139 -7.547 25.277 1.00 88.12 94 GLN A CA 1
ATOM 741 C C . GLN A 1 94 ? -9.290 -6.825 26.626 1.00 88.12 94 GLN A C 1
ATOM 743 O O . GLN A 1 94 ? -9.817 -7.419 27.565 1.00 88.12 94 GLN A O 1
ATOM 748 N N . CYS A 1 95 ? -8.942 -5.539 26.719 1.00 83.94 95 CYS A N 1
ATOM 749 C CA . CYS A 1 95 ? -9.126 -4.739 27.937 1.00 83.94 95 CYS A CA 1
ATOM 750 C C . CYS A 1 95 ? -10.603 -4.635 28.365 1.00 83.94 95 CYS A C 1
ATOM 752 O O . CYS A 1 95 ? -10.923 -4.816 29.542 1.00 83.94 95 CYS A O 1
ATOM 754 N N . LEU A 1 96 ? -11.522 -4.426 27.414 1.00 81.12 96 LEU A N 1
ATOM 755 C CA . LEU A 1 96 ? -12.965 -4.389 27.690 1.00 81.12 96 LEU A CA 1
ATOM 756 C C . LEU A 1 96 ? -13.493 -5.740 28.206 1.00 81.12 96 LEU A C 1
ATOM 758 O O . LEU A 1 96 ? -14.340 -5.768 29.094 1.00 81.12 96 LEU A O 1
ATOM 762 N N . ARG A 1 97 ? -12.960 -6.865 27.710 1.00 76.44 97 ARG A N 1
ATOM 763 C CA . ARG A 1 97 ? -13.291 -8.220 28.196 1.00 76.44 97 ARG A CA 1
ATOM 764 C C . ARG A 1 97 ? -12.696 -8.559 29.568 1.00 76.44 97 ARG A C 1
ATOM 766 O O . ARG A 1 97 ? -13.181 -9.487 30.209 1.00 76.44 97 ARG A O 1
ATOM 773 N N . LEU A 1 98 ? -11.667 -7.842 30.019 1.00 64.00 98 LEU A N 1
ATOM 774 C CA . LEU A 1 98 ? -10.980 -8.082 31.296 1.00 64.00 98 LEU A CA 1
ATOM 775 C C . LEU A 1 98 ? -11.573 -7.292 32.481 1.00 64.00 98 LEU A C 1
ATOM 777 O O . LEU A 1 98 ? -11.078 -7.409 33.601 1.00 64.00 98 LEU A O 1
ATOM 781 N N . THR A 1 99 ? -12.639 -6.515 32.265 1.00 56.50 99 THR A N 1
ATOM 782 C CA . THR A 1 99 ? -13.135 -5.526 33.236 1.00 56.50 99 THR A CA 1
ATOM 783 C C . THR A 1 99 ? -14.555 -5.833 33.742 1.00 56.50 99 THR A C 1
ATOM 785 O O . THR A 1 99 ? -15.505 -5.732 32.971 1.00 56.50 99 THR A O 1
ATOM 788 N N . PRO A 1 100 ? -14.759 -6.062 35.054 1.00 53.38 100 PRO A N 1
ATOM 789 C CA . PRO A 1 100 ? -13.950 -6.883 35.955 1.00 53.38 100 PRO A CA 1
ATOM 790 C C . PRO A 1 100 ? -14.816 -7.975 36.637 1.00 53.38 100 PRO A C 1
ATOM 792 O O . PRO A 1 100 ? -16.047 -7.953 36.574 1.00 53.38 100 PRO A O 1
ATOM 795 N N . LYS A 1 101 ? -14.210 -8.910 37.386 1.00 56.06 101 LYS A N 1
ATOM 796 C CA . LYS A 1 101 ? -14.996 -9.726 38.335 1.00 56.06 101 LYS A CA 1
ATOM 797 C C . LYS A 1 101 ? -15.495 -8.837 39.478 1.00 56.06 101 LYS A C 1
ATOM 799 O O . LYS A 1 101 ? -14.703 -8.361 40.286 1.00 56.06 101 LYS A O 1
ATOM 804 N N . LEU A 1 102 ? -16.812 -8.651 39.552 1.00 50.19 102 LEU A N 1
ATOM 805 C CA . LEU A 1 102 ? -17.501 -7.967 40.647 1.00 50.19 102 LEU A CA 1
ATOM 806 C C . LEU A 1 102 ? -17.305 -8.723 41.973 1.00 50.19 102 LEU A C 1
ATOM 808 O O . LEU A 1 102 ? -18.051 -9.645 42.297 1.00 50.19 102 LEU A O 1
ATOM 812 N N . GLY A 1 103 ? -16.303 -8.309 42.750 1.00 50.69 103 GLY A N 1
ATOM 813 C CA . GLY A 1 103 ? -16.085 -8.740 44.132 1.00 50.69 103 GLY A CA 1
ATOM 814 C C . GLY A 1 103 ? -17.117 -8.136 45.086 1.00 50.69 103 GLY A C 1
ATOM 815 O O . GLY A 1 103 ? -16.770 -7.331 45.947 1.00 50.69 103 GLY A O 1
ATOM 816 N N . VAL A 1 104 ? -18.395 -8.490 44.919 1.00 50.28 104 VAL A N 1
ATOM 817 C CA . VAL A 1 104 ? -19.479 -8.084 45.827 1.00 50.28 104 VAL A CA 1
ATOM 818 C C . VAL A 1 104 ? -19.305 -8.830 47.150 1.00 50.28 104 VAL A C 1
ATOM 820 O O . VAL A 1 104 ? -19.769 -9.954 47.313 1.00 50.28 104 VAL A O 1
ATOM 823 N N . GLY A 1 105 ? -18.579 -8.203 48.076 1.00 49.69 105 GLY A N 1
ATOM 824 C CA . GLY A 1 105 ? -18.222 -8.768 49.382 1.00 49.69 105 GLY A CA 1
ATOM 825 C C . GLY A 1 105 ? -18.198 -7.746 50.523 1.00 49.69 105 GLY A C 1
ATOM 826 O O . GLY A 1 105 ? -17.648 -8.027 51.582 1.00 49.69 105 GLY A O 1
ATOM 827 N N . ALA A 1 106 ? -18.776 -6.558 50.321 1.00 48.44 106 ALA A N 1
ATOM 828 C CA . ALA A 1 106 ? -18.901 -5.531 51.351 1.00 48.44 106 ALA A CA 1
ATOM 829 C C . ALA A 1 106 ? -20.327 -5.518 51.927 1.00 48.44 106 ALA A C 1
ATOM 831 O O . ALA A 1 106 ? -21.250 -4.961 51.338 1.00 48.44 106 ALA A O 1
ATOM 832 N N . THR A 1 107 ? -20.516 -6.123 53.097 1.00 44.84 107 THR A N 1
ATOM 833 C CA . THR A 1 107 ? -21.697 -5.905 53.949 1.00 44.84 107 THR A CA 1
ATOM 834 C C . THR A 1 107 ? -21.239 -5.897 55.400 1.00 44.84 107 THR A C 1
ATOM 836 O O . THR A 1 107 ? -21.226 -6.914 56.086 1.00 44.84 107 THR A O 1
ATOM 839 N N . THR A 1 108 ? -20.806 -4.721 55.848 1.00 46.22 108 THR A N 1
ATOM 840 C CA . THR A 1 108 ? -20.334 -4.492 57.214 1.00 46.22 108 THR A CA 1
ATOM 841 C C . THR A 1 108 ? -21.475 -3.937 58.060 1.00 46.22 108 THR A C 1
ATOM 843 O O . THR A 1 108 ? -21.688 -2.727 58.079 1.00 46.22 108 THR A O 1
ATOM 846 N N . GLN A 1 109 ? -22.195 -4.793 58.789 1.00 38.75 109 GLN A N 1
ATOM 847 C CA . GLN A 1 109 ? -22.954 -4.355 59.966 1.00 38.75 109 GLN A CA 1
ATOM 848 C C . GLN A 1 109 ? -23.153 -5.483 60.988 1.00 38.75 109 GLN A C 1
ATOM 850 O O . GLN A 1 109 ? -22.880 -6.649 60.711 1.00 38.75 109 GLN A O 1
ATOM 855 N N . THR A 1 110 ? -23.504 -5.109 62.219 1.00 39.97 110 THR A N 1
ATOM 856 C CA . THR A 1 110 ? -23.039 -5.807 63.427 1.00 39.97 110 THR A CA 1
ATOM 857 C C . THR A 1 110 ? -24.150 -6.327 64.341 1.00 39.97 110 THR A C 1
ATOM 859 O O . THR A 1 110 ? -25.001 -5.553 64.761 1.00 39.97 110 THR A O 1
ATOM 862 N N . ALA A 1 111 ? -24.015 -7.601 64.732 1.00 35.09 111 ALA A N 1
ATOM 863 C CA . ALA A 1 111 ? -24.349 -8.207 66.033 1.00 35.09 111 ALA A CA 1
ATOM 864 C C . ALA A 1 111 ? -25.684 -7.861 66.743 1.00 35.09 111 ALA A C 1
ATOM 866 O O . ALA A 1 111 ? -25.825 -6.780 67.302 1.00 35.09 111 ALA A O 1
ATOM 867 N N . PHE A 1 112 ? -26.576 -8.856 66.891 1.00 30.55 112 PHE A N 1
ATOM 868 C CA . PHE A 1 112 ? -26.870 -9.574 68.161 1.00 30.55 112 PHE A CA 1
ATOM 869 C C . PHE A 1 112 ? -28.121 -10.474 68.028 1.00 30.55 112 PHE A C 1
ATOM 871 O O . PHE A 1 112 ? -29.105 -10.072 67.415 1.00 30.55 112 PHE A O 1
ATOM 878 N N . GLY A 1 113 ? -28.121 -11.662 68.656 1.00 31.41 113 GLY A N 1
ATOM 879 C CA . GLY A 1 113 ? -29.319 -12.515 68.788 1.00 31.41 113 GLY A CA 1
ATOM 880 C C . GLY A 1 113 ? -29.020 -14.017 68.910 1.00 31.41 113 GLY A C 1
ATOM 881 O O . GLY A 1 113 ? -28.673 -14.657 67.924 1.00 31.41 113 GLY A O 1
ATOM 882 N N . ASN A 1 114 ? -29.169 -14.594 70.109 1.00 35.31 114 ASN A N 1
ATOM 883 C CA . ASN A 1 114 ? -28.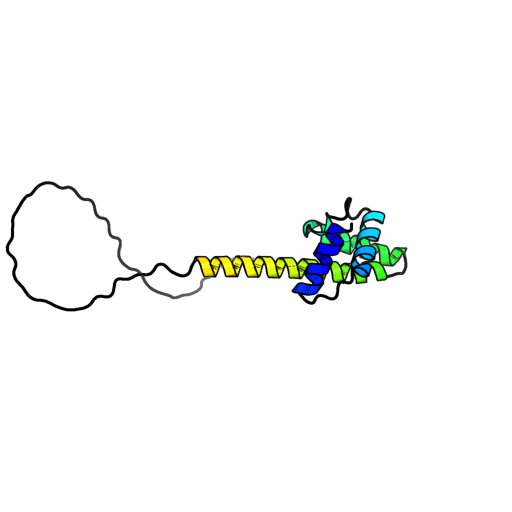958 -16.033 70.349 1.00 35.31 114 ASN A CA 1
ATOM 884 C C . ASN A 1 114 ? -30.110 -16.884 69.776 1.00 35.31 114 ASN A C 1
ATOM 886 O O . ASN A 1 114 ? -31.271 -16.527 69.961 1.00 35.31 114 ASN A O 1
ATOM 890 N N . GLY A 1 115 ? -29.793 -18.029 69.149 1.00 29.86 115 GLY A N 1
ATOM 891 C CA . GLY A 1 115 ? -30.749 -18.767 68.299 1.00 29.86 115 GLY A CA 1
ATOM 892 C C . GLY A 1 115 ? -30.868 -20.292 68.457 1.00 29.86 115 GLY A C 1
ATOM 893 O O . GLY A 1 115 ? -31.626 -20.876 67.695 1.00 29.86 115 GLY A O 1
ATOM 894 N N . ARG A 1 116 ? -30.209 -20.917 69.453 1.00 30.61 116 ARG A N 1
ATOM 895 C CA . ARG A 1 116 ? -30.247 -22.375 69.763 1.00 30.61 116 ARG A CA 1
ATOM 896 C C . ARG A 1 116 ? -29.554 -23.285 68.726 1.00 30.61 116 ARG A C 1
ATOM 898 O O . ARG A 1 116 ? -29.462 -22.963 67.550 1.00 30.61 116 ARG A O 1
ATOM 905 N N . ALA A 1 117 ? -29.021 -24.409 69.205 1.00 36.56 117 ALA A N 1
ATOM 906 C CA . ALA A 1 117 ? -28.327 -25.417 68.404 1.00 36.56 117 ALA A CA 1
ATOM 907 C C . ALA A 1 117 ? -29.191 -26.667 68.196 1.00 36.56 117 ALA A C 1
ATOM 909 O O . ALA A 1 117 ? -30.044 -26.970 69.033 1.00 36.56 117 ALA A O 1
ATOM 910 N N . GLU A 1 118 ? -28.872 -27.424 67.150 1.00 39.81 118 GLU A N 1
ATOM 911 C CA . GLU A 1 118 ? -29.069 -28.873 67.094 1.00 39.81 118 GLU A CA 1
ATOM 912 C C . GLU A 1 118 ? -27.830 -29.488 66.413 1.00 39.81 118 GLU A C 1
ATOM 914 O O . GLU A 1 118 ? -27.125 -28.796 65.673 1.00 39.81 118 GLU A O 1
ATOM 919 N N . GLU A 1 119 ? -27.482 -30.727 66.759 1.00 37.91 119 GLU A N 1
ATOM 920 C CA . GLU A 1 119 ? -26.136 -31.287 66.572 1.00 37.91 119 GLU A CA 1
ATOM 921 C C . GLU A 1 119 ? -26.176 -32.597 65.779 1.00 37.91 119 GLU A C 1
ATOM 923 O O . GLU A 1 119 ? -26.781 -33.563 66.236 1.00 37.91 119 GLU A O 1
ATOM 928 N N . GLU A 1 120 ? -25.432 -32.678 64.670 1.00 38.47 120 GLU A N 1
ATOM 929 C CA . GLU A 1 120 ? -25.008 -33.965 64.106 1.00 38.47 120 GLU A CA 1
ATOM 930 C C . GLU A 1 120 ? -23.552 -33.890 63.594 1.00 38.47 120 GLU A C 1
ATOM 932 O O . GLU A 1 120 ? -23.233 -33.210 62.620 1.00 38.47 120 GLU A O 1
ATOM 937 N N . ARG A 1 121 ? -22.649 -34.569 64.318 1.00 36.91 121 ARG A N 1
ATOM 938 C CA . ARG A 1 121 ? -21.278 -34.948 63.895 1.00 36.91 121 ARG A CA 1
ATOM 939 C C . ARG A 1 121 ? -21.385 -36.287 63.119 1.00 36.91 121 ARG A C 1
ATOM 941 O O . ARG A 1 121 ? -22.417 -36.934 63.230 1.00 36.91 121 ARG A O 1
ATOM 948 N N . VAL A 1 122 ? -20.435 -36.848 62.359 1.00 36.62 122 VAL A N 1
ATOM 949 C CA . VAL A 1 122 ? -18.952 -36.809 62.250 1.00 36.62 122 VAL A CA 1
ATOM 950 C C . VAL A 1 122 ? -18.596 -37.507 60.893 1.00 36.62 122 VAL A C 1
ATOM 952 O O . VAL A 1 122 ? -19.461 -38.217 60.386 1.00 36.62 122 VAL A O 1
ATOM 955 N N . LEU A 1 123 ? -17.459 -37.458 60.177 1.00 43.19 123 LEU A N 1
ATOM 956 C CA . LEU A 1 123 ? -16.050 -36.994 60.280 1.00 43.19 123 LEU A CA 1
ATOM 957 C C . LEU A 1 123 ? -15.791 -35.828 59.265 1.00 43.19 123 LEU A C 1
ATOM 959 O O . LEU A 1 123 ? -16.750 -35.370 58.652 1.00 43.19 123 LEU A O 1
ATOM 963 N N . GLU A 1 124 ? -14.632 -35.167 59.076 1.00 38.91 124 GLU A N 1
ATOM 964 C CA . GLU A 1 124 ? -13.180 -35.502 59.103 1.00 38.91 124 GLU A CA 1
ATOM 965 C C . GLU A 1 124 ? -12.685 -36.307 57.865 1.00 38.91 124 GLU A C 1
ATOM 967 O O . GLU A 1 124 ? -13.381 -37.197 57.386 1.00 38.91 124 GLU A O 1
ATOM 972 N N . THR A 1 125 ? -11.511 -36.055 57.261 1.00 39.34 125 THR A N 1
ATOM 973 C CA . THR A 1 125 ? -10.327 -35.262 57.679 1.00 39.34 125 THR A CA 1
ATOM 974 C C . THR A 1 125 ? -9.840 -34.257 56.623 1.00 39.34 125 THR A C 1
ATOM 976 O O . THR A 1 125 ? -10.023 -34.435 55.420 1.00 39.34 125 THR A O 1
ATOM 979 N N . ASP A 1 126 ? -9.177 -33.203 57.100 1.00 40.31 126 ASP A N 1
ATOM 980 C CA . ASP A 1 126 ? -8.528 -32.148 56.320 1.00 40.31 126 ASP A CA 1
ATOM 981 C C . ASP A 1 126 ? -7.226 -32.592 55.626 1.00 40.31 126 ASP A C 1
ATOM 983 O O . ASP A 1 126 ? -6.544 -33.520 56.062 1.00 40.31 126 ASP A O 1
ATOM 987 N N . ASN A 1 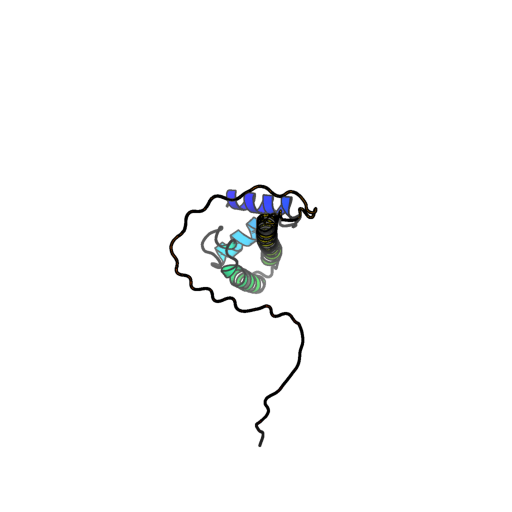127 ? -6.748 -31.760 54.692 1.00 41.09 127 ASN A N 1
ATOM 988 C CA . ASN A 1 127 ? -5.491 -31.074 55.006 1.00 41.09 127 ASN A CA 1
ATOM 989 C C . ASN A 1 127 ? -5.421 -29.670 54.382 1.00 41.09 127 ASN A C 1
ATOM 991 O O . ASN A 1 127 ? -5.502 -29.507 53.163 1.00 41.09 127 ASN A O 1
ATOM 995 N N . LEU A 1 128 ? -5.245 -28.653 55.226 1.00 43.03 128 LEU A N 1
ATOM 996 C CA . LEU A 1 128 ? -4.942 -27.288 54.802 1.00 43.03 128 LEU A CA 1
ATOM 997 C C . LEU A 1 128 ? -3.430 -27.128 54.611 1.00 43.03 128 LEU A C 1
ATOM 999 O O . LEU A 1 128 ? -2.627 -27.605 55.406 1.00 43.03 128 LEU A O 1
ATOM 1003 N N . SER A 1 129 ? -3.025 -26.322 53.636 1.00 43.50 129 SER A N 1
ATOM 1004 C CA . SER A 1 129 ? -1.724 -25.649 53.690 1.00 43.50 129 SER A CA 1
ATOM 1005 C C . SER A 1 129 ? -1.860 -24.248 53.117 1.00 43.50 129 SER A C 1
ATOM 1007 O O . SER A 1 129 ? -1.722 -24.016 51.920 1.00 43.50 129 SER A O 1
ATOM 1009 N N . GLN A 1 130 ? -2.181 -23.308 54.005 1.00 41.50 130 GLN A N 1
ATOM 1010 C CA . GLN A 1 130 ? -2.061 -21.884 53.719 1.00 41.50 130 GLN A CA 1
ATOM 1011 C C . GLN A 1 130 ? -0.581 -21.494 53.748 1.00 41.50 130 GLN A C 1
ATOM 1013 O O . GLN A 1 130 ? 0.100 -21.740 54.741 1.00 41.50 130 GLN A O 1
ATOM 1018 N N . THR A 1 131 ? -0.108 -20.795 52.720 1.00 38.59 131 THR A N 1
ATOM 1019 C CA . THR A 1 131 ? 1.156 -20.046 52.775 1.00 38.59 131 THR A CA 1
ATOM 1020 C C . THR A 1 131 ? 0.891 -18.563 52.543 1.00 38.59 131 THR A C 1
ATOM 1022 O O . THR A 1 131 ? 0.866 -18.095 51.410 1.00 38.59 131 THR A O 1
ATOM 1025 N N . VAL A 1 132 ? 0.610 -17.897 53.666 1.00 39.72 132 VAL A N 1
ATOM 1026 C CA . VAL A 1 132 ? 0.936 -16.518 54.087 1.00 39.72 132 VAL A CA 1
ATOM 1027 C C . VAL A 1 132 ? 1.274 -15.458 53.015 1.00 39.72 132 VAL A C 1
ATOM 1029 O O . VAL A 1 132 ? 2.081 -15.657 52.116 1.00 39.72 132 VAL A O 1
ATOM 1032 N N . PHE A 1 133 ? 0.706 -14.267 53.239 1.00 37.66 133 PHE A N 1
ATOM 1033 C CA . PHE A 1 133 ? 1.000 -12.971 52.608 1.00 37.66 133 PHE A CA 1
ATOM 1034 C C . PHE A 1 133 ? 2.481 -12.671 52.305 1.00 37.66 133 PHE A C 1
ATOM 1036 O O . PHE A 1 133 ? 3.368 -12.989 53.094 1.00 37.66 133 PHE A O 1
ATOM 1043 N N . GLY A 1 134 ? 2.702 -11.876 51.251 1.00 30.88 134 GLY A N 1
ATOM 1044 C CA . GLY A 1 134 ? 3.983 -11.225 50.969 1.00 30.88 134 GLY A CA 1
ATOM 1045 C C . GLY A 1 134 ? 3.879 -10.086 49.948 1.00 30.88 134 GLY A C 1
ATOM 1046 O O . GLY A 1 134 ? 4.161 -10.290 48.772 1.00 30.88 134 GLY A O 1
ATOM 1047 N N . ASN A 1 135 ? 3.523 -8.881 50.408 1.00 38.81 135 ASN A N 1
ATOM 1048 C CA . ASN A 1 135 ? 4.094 -7.654 49.829 1.00 38.81 135 ASN A CA 1
ATOM 1049 C C . ASN A 1 135 ? 5.601 -7.622 50.223 1.00 38.81 135 ASN A C 1
ATOM 1051 O O . ASN A 1 135 ? 5.977 -8.266 51.200 1.00 38.81 135 ASN A O 1
ATOM 1055 N N . ASP A 1 136 ? 6.524 -6.929 49.553 1.00 35.50 136 ASP A N 1
ATOM 1056 C CA . ASP A 1 136 ? 6.398 -5.590 48.962 1.00 35.50 136 ASP A CA 1
ATOM 1057 C C . ASP A 1 136 ? 7.428 -5.342 47.819 1.00 35.50 136 ASP A C 1
ATOM 1059 O O . ASP A 1 136 ? 7.924 -6.279 47.194 1.00 35.50 136 ASP A O 1
ATOM 1063 N N . CYS A 1 137 ? 7.702 -4.072 47.512 1.00 36.28 137 CYS A N 1
ATOM 1064 C CA . CYS A 1 137 ? 8.578 -3.554 46.457 1.00 36.28 137 CYS A CA 1
ATOM 1065 C C . CYS A 1 137 ? 10.091 -3.566 46.824 1.00 36.28 137 CYS A C 1
ATOM 1067 O O . CYS A 1 137 ? 10.461 -3.989 47.917 1.00 36.28 137 CYS A O 1
ATOM 1069 N N . ALA A 1 138 ? 10.932 -2.993 45.938 1.00 36.41 138 ALA A N 1
ATOM 1070 C CA . ALA A 1 138 ? 12.376 -2.698 46.095 1.00 36.41 138 ALA A CA 1
ATOM 1071 C C . ALA A 1 138 ? 13.344 -3.917 46.116 1.00 36.41 138 ALA A C 1
ATOM 1073 O O . ALA A 1 138 ? 12.969 -5.009 46.516 1.00 36.41 138 ALA A O 1
ATOM 1074 N N . GLU A 1 139 ? 14.629 -3.838 45.719 1.00 35.69 139 GLU A N 1
ATOM 1075 C CA . GLU A 1 139 ? 15.402 -2.918 44.848 1.00 35.69 139 GLU A CA 1
ATOM 1076 C C . GLU A 1 139 ? 16.780 -3.582 44.528 1.00 35.69 139 GLU A C 1
ATOM 1078 O O . GLU A 1 139 ? 17.184 -4.522 45.207 1.00 35.69 139 GLU A O 1
ATOM 1083 N N . LYS A 1 140 ? 17.544 -3.001 43.588 1.00 40.38 140 LYS A N 1
ATOM 1084 C CA . LYS A 1 140 ? 19.029 -2.959 43.520 1.00 40.38 140 LYS A CA 1
ATOM 1085 C C . LYS A 1 140 ? 19.875 -4.118 42.938 1.00 40.38 140 LYS A C 1
ATOM 1087 O O . LYS A 1 140 ? 19.975 -5.216 43.463 1.00 40.38 140 LYS A O 1
ATOM 1092 N N . GLU A 1 141 ? 20.613 -3.735 41.890 1.00 42.53 141 GLU A N 1
ATOM 1093 C CA . GLU A 1 141 ? 22.057 -3.931 41.632 1.00 42.53 141 GLU A CA 1
ATOM 1094 C C . GLU A 1 141 ? 22.851 -5.058 42.340 1.00 42.53 141 GLU A C 1
ATOM 1096 O O . GLU A 1 141 ? 23.134 -4.977 43.536 1.00 42.53 141 GLU A O 1
ATOM 1101 N N . ARG A 1 142 ? 23.447 -5.959 41.537 1.00 48.09 142 ARG A N 1
ATOM 1102 C CA . ARG A 1 142 ? 24.912 -6.073 41.263 1.00 48.09 142 ARG A CA 1
ATOM 1103 C C . ARG A 1 142 ? 25.142 -7.167 40.203 1.00 48.09 142 ARG A C 1
ATOM 1105 O O . ARG A 1 142 ? 24.476 -8.191 40.229 1.00 48.09 142 ARG A O 1
ATOM 1112 N N . ALA A 1 143 ? 25.866 -6.909 39.113 1.00 45.16 143 ALA A N 1
ATOM 1113 C CA . ALA A 1 143 ? 27.323 -6.754 38.981 1.00 45.16 143 ALA A CA 1
ATOM 1114 C C . ALA A 1 143 ? 28.092 -8.086 39.088 1.00 45.16 143 ALA A C 1
ATOM 1116 O O . ALA A 1 143 ? 28.114 -8.723 40.138 1.00 45.16 143 ALA A O 1
ATOM 1117 N N . LEU A 1 144 ? 28.755 -8.460 37.990 1.00 49.78 144 LEU A N 1
ATOM 1118 C CA . LEU A 1 144 ? 29.748 -9.529 37.909 1.00 49.78 144 LEU A CA 1
ATOM 1119 C C . LEU A 1 144 ? 30.820 -9.076 36.906 1.00 49.78 144 LEU A C 1
ATOM 1121 O O . LEU A 1 144 ? 30.516 -8.825 35.741 1.00 49.78 144 LEU A O 1
ATOM 1125 N N . GLU A 1 145 ? 32.041 -8.879 37.396 1.00 48.22 145 GLU A N 1
ATOM 1126 C CA . GLU A 1 145 ? 33.190 -8.381 36.630 1.00 48.22 145 GLU A CA 1
ATOM 1127 C C . GLU A 1 145 ? 34.098 -9.529 36.149 1.00 48.22 145 GLU A C 1
ATOM 1129 O O . GLU A 1 145 ? 33.852 -10.697 36.447 1.00 48.22 145 GLU A O 1
ATOM 1134 N N . THR A 1 146 ? 35.214 -9.162 35.502 1.00 46.19 146 THR A N 1
ATOM 1135 C CA . THR A 1 146 ? 36.316 -10.021 35.012 1.00 46.19 146 THR A CA 1
ATOM 1136 C C . THR A 1 146 ? 35.964 -10.887 33.793 1.00 46.19 146 THR A C 1
ATOM 1138 O O . THR A 1 146 ? 34.918 -11.518 33.739 1.00 46.19 146 THR A O 1
ATOM 1141 N N . GLY A 1 147 ? 36.790 -10.967 32.747 1.00 41.91 147 GLY A N 1
ATOM 1142 C CA . GLY A 1 147 ? 38.043 -10.270 32.406 1.00 41.91 147 GLY A CA 1
ATOM 1143 C C . GLY A 1 147 ? 38.509 -10.750 31.015 1.00 41.91 147 GLY A C 1
ATOM 1144 O O . GLY A 1 147 ? 37.899 -11.654 30.454 1.00 41.91 147 GLY A O 1
ATOM 1145 N N . GLY A 1 148 ? 39.550 -10.222 30.374 1.00 44.41 148 GLY A N 1
ATOM 1146 C CA . GLY A 1 148 ? 40.444 -9.101 30.678 1.00 44.41 148 GLY A CA 1
ATOM 1147 C C . GLY A 1 148 ? 41.369 -8.873 29.464 1.00 44.41 148 GLY A C 1
ATOM 1148 O O . GLY A 1 148 ? 41.554 -9.789 28.666 1.00 44.41 148 GLY A O 1
ATOM 1149 N N . PHE A 1 149 ? 41.908 -7.665 29.280 1.00 46.62 149 PHE A N 1
ATOM 1150 C CA . PHE A 1 149 ? 42.739 -7.321 28.110 1.00 46.62 149 PHE A CA 1
ATOM 1151 C C . PHE A 1 149 ? 44.218 -7.702 28.282 1.00 46.62 149 PHE A C 1
ATOM 1153 O O . PHE A 1 149 ? 44.777 -7.586 29.374 1.00 46.62 149 PHE A O 1
ATOM 1160 N N . SER A 1 150 ? 44.869 -8.045 27.169 1.00 61.28 150 SER A N 1
ATOM 1161 C CA . SER A 1 150 ? 46.307 -7.874 26.894 1.00 61.28 150 SER A CA 1
ATOM 1162 C C . SER A 1 150 ? 46.504 -7.767 25.383 1.00 61.28 150 SER A C 1
ATOM 1164 O O . SER A 1 150 ? 45.783 -8.501 24.672 1.00 61.28 150 SER A O 1
#

pLDDT: mean 72.24, std 23.38, range [29.86, 97.19]

Radius of gyration: 32.23 Å; chains: 1; bounding box: 77×46×86 Å

Secondary structure (DSSP, 8-state):
-HHHHHHHHHHHHHH-----HHHHHHHHHHHHHTTS-SSGGGGGSGGGHHHHHHHHHHHHHHHS--HHHHHHHHHHHHHHHHHHHHHHHHHHHHHHHT----------------------------------------------------

Organism: NCBI:txid364589

InterPro domains:
  IPR004028 Retroviral Gag polyprotein, M [PF02813] (17-85)
  IPR010999 Retroviral matrix protein [SSF47836] (19-85)
  IPR012344 Matrix protein, lentiviral and alpha-retroviral, N-terminal [G3DSA:1.10.150.90] (1-85)

Foldseek 3Di:
DVVVLVVLVVLCVPVVQPQHSVLLCLQQVVCCVQVLDVDSCCVLDPVSLVSSLVSLVVVCVVVVDCSNNVSSVSSNVSSVVVVVVVVVVVVVVVVVVPPDPPPPDDDDDDDDDDDDDDDDDDDDDDDDDDDDDDDDDDDDDDDDDDDDDD

Sequence (150 aa):
METLRKVISEIYVQWGIKCKAKDFDAAVKRLLTLGAIDRPVDILHSECWERCTNVLARDVIVSATSKNLKSWGKVMQALQKALEEQETWAAAQQCLRLTPKLGVGATTQTAFGNGRAEEERVLETDNLSQTVFGNDCAEKERALETGGFS